Protein AF-A0AAV5D6Q9-F1 (afdb_monomer)

Sequence (81 aa):
MEGRRNGSFETKHFDCRICSKPLRPPIFECNAGHFFCLTCRNKIPYTRKLPVCCKGASARSHGMESVVVSIRIDCANAEHG

Radius of gyration: 14.89 Å; Cα contacts (8 Å, |Δi|>4): 85; chains: 1; bounding box: 48×23×36 Å

InterPro domains:
  IPR049548 E3 ubiquitin-protein ligase Sina-like, RING finger [PF21362] (16-53)
  IPR052088 E3 ubiquitin-protein ligase SINA [PTHR10315] (10-81)

Organism: NCBI:txid191504

Nearest PDB structures (foldseek):
  7l3l-assembly1_A  TM=6.866E-01  e=2.666E-03  Homo sapiens
  7l3l-assembly2_C  TM=6.637E-01  e=3.052E-03  Homo sapiens
  8grm-assembly1_N  TM=7.278E-01  e=1.658E-02  Homo sapiens
  2ckl-assembly1_B  TM=6.682E-01  e=1.658E-02  Mus musculus
  7gat-assembly1_A  TM=4.624E-01  e=2.848E-01  Aspergillus nidulans

Mean predicted aligned error: 7.05 Å

Solvent-accessible surface area (backbone atoms only — not comparable to full-atom values): 5277 Å² total; per-residue (Å²): 135,83,83,82,78,92,73,93,70,73,68,73,78,50,28,12,78,81,77,71,42,74,54,51,77,64,30,31,32,23,91,81,73,51,46,34,28,54,73,56,60,75,42,40,92,78,45,84,91,58,61,70,60,70,71,50,70,66,46,77,35,64,70,59,36,54,49,61,73,69,60,84,74,81,63,93,59,64,89,81,111

Secondary structure (DSSP, 8-state):
----------GGGGB-TTT-SBP-SSEEEETTS-EEEHHHHHHGGG-TTS-HHHHS-EEE-HHHHHHHHH-----TTGGG-

Structure (mmCIF, N/CA/C/O backbone):
data_AF-A0AAV5D6Q9-F1
#
_entry.id   AF-A0AAV5D6Q9-F1
#
loop_
_atom_site.group_PDB
_atom_site.id
_atom_site.type_symbol
_atom_site.label_atom_id
_atom_site.label_alt_id
_atom_site.label_comp_id
_atom_site.label_asym_id
_atom_site.label_entity_id
_atom_site.label_seq_id
_atom_site.pdbx_PDB_ins_code
_atom_site.Cartn_x
_atom_site.Cartn_y
_atom_site.Cartn_z
_atom_site.occupancy
_atom_site.B_iso_or_equiv
_atom_site.auth_seq_id
_atom_site.auth_comp_id
_atom_site.auth_asym_id
_atom_site.auth_atom_id
_atom_site.pdbx_PDB_model_num
ATOM 1 N N . MET A 1 1 ? -29.429 -7.906 0.121 1.00 39.19 1 MET A N 1
ATOM 2 C CA . MET A 1 1 ? -28.950 -8.518 1.379 1.00 39.19 1 MET A CA 1
ATOM 3 C C . MET A 1 1 ? -27.435 -8.632 1.292 1.00 39.19 1 MET A C 1
ATOM 5 O O . MET A 1 1 ? -26.938 -9.609 0.750 1.00 39.19 1 MET A O 1
ATOM 9 N N . GLU A 1 2 ? -26.687 -7.625 1.741 1.00 49.78 2 GLU A N 1
ATOM 10 C CA . GLU A 1 2 ? -25.228 -7.746 1.856 1.00 49.78 2 GLU A CA 1
ATOM 11 C C . GLU A 1 2 ? -24.893 -8.487 3.151 1.00 49.78 2 GLU A C 1
ATOM 13 O O . GLU A 1 2 ? -25.055 -7.968 4.255 1.00 49.78 2 GLU A O 1
ATOM 18 N N . GLY A 1 3 ? -24.465 -9.742 3.011 1.00 52.94 3 GLY A N 1
ATOM 19 C CA . GLY A 1 3 ? -23.952 -10.539 4.118 1.00 52.94 3 GLY A CA 1
ATOM 20 C C . GLY A 1 3 ? -22.664 -9.916 4.649 1.00 52.94 3 GLY A C 1
ATOM 21 O O . GLY A 1 3 ? -21.605 -10.023 4.031 1.00 52.94 3 GLY A O 1
ATOM 22 N N . ARG A 1 4 ? -22.751 -9.248 5.799 1.00 61.47 4 ARG A N 1
ATOM 23 C CA . ARG A 1 4 ? -21.599 -8.635 6.458 1.00 61.47 4 ARG A CA 1
ATOM 24 C C . ARG A 1 4 ? -20.817 -9.714 7.200 1.00 61.47 4 ARG A C 1
ATOM 26 O O . ARG A 1 4 ? -21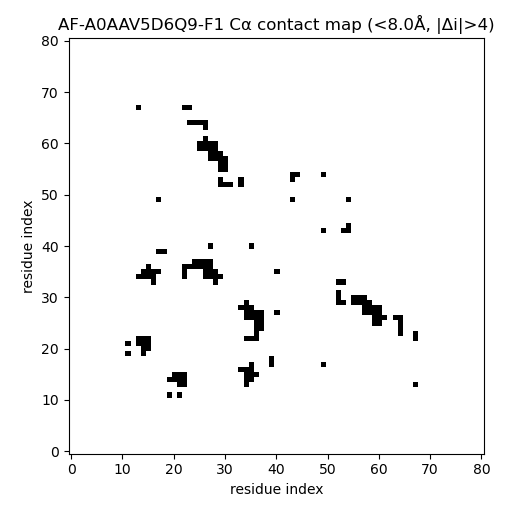.237 -10.191 8.248 1.00 61.47 4 ARG A O 1
ATOM 33 N N . ARG A 1 5 ? -19.674 -10.113 6.644 1.00 62.28 5 ARG A N 1
ATOM 34 C CA . ARG A 1 5 ? -18.717 -10.980 7.339 1.00 62.28 5 ARG A CA 1
ATOM 35 C C . ARG A 1 5 ? -17.871 -10.110 8.266 1.00 62.28 5 ARG A C 1
ATOM 37 O O . ARG A 1 5 ? -17.082 -9.302 7.786 1.00 62.28 5 ARG A O 1
ATOM 44 N N . ASN A 1 6 ? -18.058 -10.249 9.578 1.00 56.22 6 ASN A N 1
ATOM 45 C CA . ASN A 1 6 ? -17.159 -9.650 10.563 1.00 56.22 6 ASN A CA 1
ATOM 46 C C . ASN A 1 6 ? -15.851 -10.450 10.569 1.00 56.22 6 ASN A C 1
ATOM 48 O O . ASN A 1 6 ? -15.821 -11.588 11.028 1.00 56.22 6 ASN A O 1
ATOM 52 N N . GLY A 1 7 ? -14.790 -9.856 10.030 1.00 62.12 7 GLY A N 1
ATOM 53 C CA . GLY A 1 7 ? -13.420 -10.331 10.180 1.00 62.12 7 GLY A CA 1
ATOM 54 C C . GLY A 1 7 ? -12.602 -9.262 10.890 1.00 62.12 7 GLY A C 1
ATOM 55 O O . GLY A 1 7 ? -12.678 -8.090 10.522 1.00 62.12 7 GLY A O 1
ATOM 56 N N . SER A 1 8 ? -11.847 -9.646 11.914 1.00 64.75 8 SER A N 1
ATOM 57 C CA . SER A 1 8 ? -10.826 -8.789 12.507 1.00 64.75 8 SER A CA 1
ATOM 58 C C . SER A 1 8 ? -9.559 -8.888 11.658 1.00 64.75 8 SER A C 1
ATOM 60 O O . SER A 1 8 ? -9.015 -9.970 11.449 1.00 64.75 8 SER A O 1
ATOM 62 N N . PHE A 1 9 ? -9.095 -7.754 11.141 1.00 65.88 9 PHE A N 1
ATOM 63 C CA . PHE A 1 9 ? -7.805 -7.654 10.467 1.00 65.88 9 PHE A CA 1
ATOM 64 C C . PHE A 1 9 ? -6.885 -6.789 11.313 1.00 65.88 9 PHE A C 1
ATOM 66 O O . PHE A 1 9 ? -7.292 -5.741 11.814 1.00 65.88 9 PHE A O 1
ATOM 73 N N . GLU A 1 10 ? -5.636 -7.217 11.466 1.00 69.88 10 GLU A N 1
ATOM 74 C CA . GLU A 1 10 ? -4.638 -6.401 12.143 1.00 69.88 10 GLU A CA 1
ATOM 75 C C . GLU A 1 10 ? -4.350 -5.162 11.287 1.00 69.88 10 GLU A C 1
ATOM 77 O O . GLU A 1 10 ? -3.944 -5.279 10.127 1.00 69.88 10 GLU A O 1
ATOM 82 N N . THR A 1 11 ? -4.568 -3.976 11.855 1.00 72.94 11 THR A N 1
ATOM 83 C CA . THR A 1 11 ? -4.538 -2.686 11.141 1.00 72.94 11 THR A CA 1
ATOM 84 C C . THR A 1 11 ? -3.204 -2.405 10.451 1.00 72.94 11 THR A C 1
ATOM 86 O O . THR A 1 11 ? -3.186 -1.737 9.419 1.00 72.94 11 THR A O 1
ATOM 89 N N . LYS A 1 12 ? -2.111 -3.012 10.937 1.00 76.31 12 LYS A N 1
ATOM 90 C CA . LYS A 1 12 ? -0.761 -2.902 10.363 1.00 76.31 12 LYS A CA 1
ATOM 91 C C . LYS A 1 12 ? -0.659 -3.319 8.893 1.00 76.31 12 LYS A C 1
ATOM 93 O O . LYS A 1 12 ? 0.262 -2.896 8.199 1.00 76.31 12 LYS A O 1
ATOM 98 N N . HIS A 1 13 ? -1.581 -4.153 8.402 1.00 82.00 13 HIS A N 1
ATOM 99 C CA . HIS A 1 13 ? -1.608 -4.565 6.992 1.00 82.00 13 HIS A CA 1
ATOM 100 C C . HIS A 1 13 ? -1.998 -3.414 6.057 1.00 82.00 13 HIS A C 1
ATOM 102 O O . HIS A 1 13 ? -1.700 -3.458 4.865 1.00 82.00 13 HIS A O 1
ATOM 108 N N . PHE A 1 14 ? -2.630 -2.375 6.602 1.00 89.00 14 PHE A N 1
ATOM 109 C CA . PHE A 1 14 ? -3.047 -1.185 5.875 1.00 89.00 14 PHE A CA 1
ATOM 110 C C . PHE A 1 14 ? -2.117 -0.001 6.123 1.00 89.00 14 PHE A C 1
ATOM 112 O O . PHE A 1 14 ? -2.477 1.123 5.786 1.00 89.00 14 PHE A O 1
ATOM 119 N N . ASP A 1 15 ? -0.923 -0.236 6.668 1.00 91.94 15 ASP A N 1
ATOM 120 C CA . ASP A 1 15 ? 0.081 0.799 6.869 1.00 91.94 15 ASP A CA 1
ATOM 121 C C . ASP A 1 15 ? 1.099 0.830 5.729 1.00 91.94 15 ASP A C 1
ATOM 123 O O . ASP A 1 15 ? 1.511 -0.180 5.156 1.00 91.94 15 ASP A O 1
ATOM 127 N N . CYS A 1 16 ? 1.549 2.037 5.401 1.00 92.69 16 CYS A N 1
ATOM 128 C CA . CYS A 1 16 ? 2.617 2.247 4.440 1.00 92.69 16 CYS A CA 1
ATOM 129 C C . CYS A 1 16 ? 3.904 1.582 4.935 1.00 92.69 16 CYS A C 1
ATOM 131 O O . CYS A 1 16 ? 4.428 1.953 5.988 1.00 92.69 16 CYS A O 1
ATOM 133 N N . ARG A 1 17 ? 4.498 0.702 4.118 1.00 89.69 17 ARG A N 1
ATOM 134 C CA . ARG A 1 17 ? 5.723 -0.036 4.480 1.00 89.69 17 ARG A CA 1
ATOM 135 C C . ARG A 1 17 ? 6.922 0.856 4.839 1.00 89.69 17 ARG A C 1
ATOM 137 O O . ARG A 1 17 ? 7.866 0.380 5.469 1.00 89.69 17 ARG A O 1
ATOM 144 N N . ILE A 1 18 ? 6.893 2.122 4.411 1.00 90.00 18 ILE A N 1
ATOM 145 C CA . ILE A 1 18 ? 7.981 3.096 4.559 1.00 90.00 18 ILE A CA 1
ATOM 146 C C . ILE A 1 18 ? 7.801 3.992 5.789 1.00 90.00 18 ILE A C 1
ATOM 148 O O . ILE A 1 18 ? 8.767 4.214 6.511 1.00 90.00 18 ILE A O 1
ATOM 152 N N . CYS A 1 19 ? 6.608 4.553 6.010 1.00 92.38 19 CYS A N 1
ATOM 153 C CA . CYS A 1 19 ? 6.379 5.515 7.096 1.00 92.38 19 CYS A CA 1
ATOM 154 C C . CYS A 1 19 ? 5.530 4.977 8.249 1.00 92.38 19 CYS A C 1
ATOM 156 O O . CYS A 1 19 ? 5.311 5.721 9.203 1.00 92.38 19 CYS A O 1
ATOM 158 N N . SER A 1 20 ? 5.042 3.737 8.147 1.00 91.75 20 SER A N 1
ATOM 159 C CA . SER A 1 20 ? 4.186 3.081 9.145 1.00 91.75 20 SER A CA 1
ATOM 160 C C . SER A 1 20 ? 2.938 3.891 9.513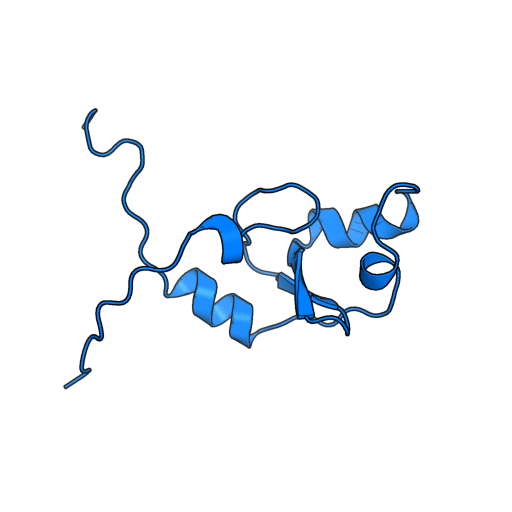 1.00 91.75 20 SER A C 1
ATOM 162 O O . SER A 1 20 ? 2.442 3.808 10.629 1.00 91.75 20 SER A O 1
ATOM 164 N N . LYS A 1 21 ? 2.461 4.730 8.586 1.00 92.00 21 LYS A N 1
ATOM 165 C CA . LYS A 1 21 ? 1.193 5.454 8.713 1.00 92.00 21 LYS A CA 1
ATOM 166 C C . LYS A 1 21 ? 0.119 4.740 7.896 1.00 92.00 21 LYS A C 1
ATOM 168 O O . LYS A 1 21 ? 0.475 4.222 6.829 1.00 92.00 21 LYS A O 1
ATOM 173 N N . PRO A 1 22 ? -1.161 4.840 8.292 1.00 91.81 22 PRO A N 1
ATOM 174 C CA . PRO A 1 22 ? -2.265 4.294 7.519 1.00 91.81 22 PRO A CA 1
ATOM 175 C C . PRO A 1 22 ? -2.217 4.755 6.066 1.00 91.81 22 PRO A C 1
ATOM 177 O O . PRO A 1 22 ? -2.003 5.939 5.767 1.00 91.81 22 PRO A O 1
ATOM 180 N N . LEU A 1 23 ? -2.393 3.805 5.157 1.00 93.88 23 LEU A N 1
ATOM 181 C CA . LEU A 1 23 ? -2.489 4.053 3.732 1.00 93.88 23 LEU A CA 1
ATOM 182 C C . LEU A 1 23 ? -3.696 4.944 3.450 1.00 93.88 23 LEU A C 1
ATOM 184 O O . LEU A 1 23 ? -4.733 4.872 4.102 1.00 93.88 23 LEU A O 1
ATOM 188 N N . ARG A 1 24 ? -3.542 5.802 2.448 1.00 93.12 24 ARG A N 1
ATOM 189 C CA . ARG A 1 24 ? -4.614 6.619 1.885 1.00 93.12 24 ARG A CA 1
ATOM 190 C C . ARG A 1 24 ? -4.403 6.682 0.378 1.00 93.12 24 ARG A C 1
ATOM 192 O O . ARG A 1 24 ? -3.240 6.733 -0.040 1.00 93.12 24 ARG A O 1
ATOM 199 N N . PRO A 1 25 ? -5.475 6.683 -0.430 1.00 95.62 25 PRO A N 1
ATOM 200 C CA . PRO A 1 25 ? -5.350 6.919 -1.858 1.00 95.62 25 PRO A CA 1
ATOM 201 C C . PRO A 1 25 ? -4.560 8.213 -2.151 1.00 95.62 25 PRO A C 1
ATOM 203 O O . PRO A 1 25 ? -4.779 9.219 -1.471 1.00 95.62 25 PRO A O 1
ATOM 206 N N . PRO A 1 26 ? -3.648 8.213 -3.142 1.00 96.69 26 PRO A N 1
ATOM 207 C CA . PRO A 1 26 ? -3.318 7.082 -4.003 1.00 96.69 26 PRO A CA 1
ATOM 208 C C . PRO A 1 26 ? -2.340 6.081 -3.358 1.00 96.69 26 PRO A C 1
ATOM 210 O O . PRO A 1 26 ? -1.339 6.478 -2.746 1.00 96.69 26 PRO A O 1
ATOM 213 N N . ILE A 1 27 ? -2.622 4.784 -3.537 1.00 96.44 27 ILE A N 1
ATOM 214 C CA . ILE A 1 27 ? -1.837 3.662 -2.990 1.00 96.44 27 ILE A CA 1
ATOM 215 C C . ILE A 1 27 ? -1.061 2.984 -4.115 1.00 96.44 27 ILE A C 1
ATOM 217 O O . ILE A 1 27 ? -1.598 2.747 -5.196 1.00 96.44 27 ILE A O 1
ATOM 221 N N . PHE A 1 28 ? 0.202 2.653 -3.857 1.00 95.38 28 PHE A N 1
ATOM 222 C CA . PHE A 1 28 ? 1.078 1.998 -4.820 1.00 95.38 28 PHE A CA 1
ATOM 223 C C . PHE A 1 28 ? 1.566 0.657 -4.308 1.00 95.38 28 PHE A C 1
ATOM 225 O O . PHE A 1 28 ? 1.816 0.509 -3.115 1.00 95.38 28 PHE A O 1
ATOM 2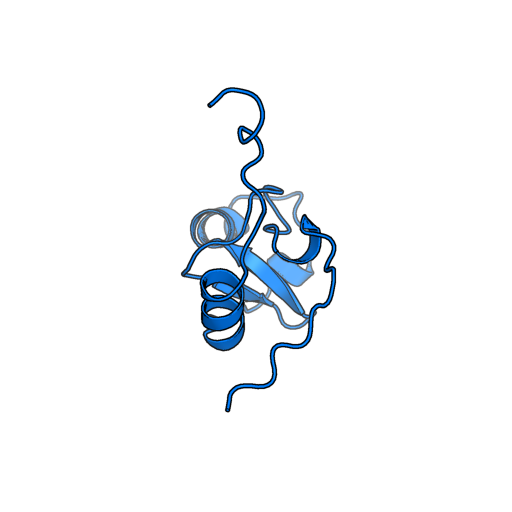32 N N . GLU A 1 29 ? 1.729 -0.277 -5.234 1.00 94.69 29 GLU A N 1
ATOM 233 C CA . GLU A 1 29 ? 2.165 -1.644 -4.996 1.00 94.69 29 GLU A CA 1
ATOM 234 C C . GLU A 1 29 ? 3.429 -1.929 -5.812 1.00 94.69 29 GLU A C 1
ATOM 236 O O . GLU A 1 29 ? 3.520 -1.545 -6.984 1.00 94.69 29 GLU A O 1
ATOM 241 N N . CYS A 1 30 ? 4.427 -2.560 -5.194 1.00 92.69 30 CYS A N 1
ATOM 242 C CA . CYS A 1 30 ? 5.583 -3.094 -5.918 1.00 92.69 30 CYS A CA 1
ATOM 243 C C . CYS A 1 30 ? 5.371 -4.564 -6.295 1.00 92.69 30 CYS A C 1
ATOM 245 O O . CYS A 1 30 ? 4.519 -5.239 -5.734 1.00 92.69 30 CYS A O 1
ATOM 247 N N . ASN A 1 31 ? 6.228 -5.106 -7.161 1.00 90.75 31 ASN A N 1
ATOM 248 C CA . ASN A 1 31 ? 6.135 -6.501 -7.619 1.00 90.75 31 ASN A CA 1
ATOM 249 C C . ASN A 1 31 ? 6.221 -7.562 -6.499 1.00 90.75 31 ASN A C 1
ATOM 251 O O . ASN A 1 31 ? 5.917 -8.723 -6.739 1.00 90.75 31 ASN A O 1
ATOM 255 N N . ALA A 1 32 ? 6.658 -7.184 -5.293 1.00 90.12 32 ALA A N 1
ATOM 256 C CA . ALA A 1 32 ? 6.679 -8.059 -4.120 1.00 90.12 32 ALA A CA 1
ATOM 257 C C . ALA A 1 32 ? 5.402 -7.960 -3.255 1.00 90.12 32 ALA A C 1
ATOM 259 O O . ALA A 1 32 ? 5.386 -8.505 -2.156 1.00 90.12 32 ALA A O 1
ATOM 260 N N . GLY A 1 33 ? 4.374 -7.223 -3.695 1.00 90.62 33 GLY A N 1
ATOM 261 C CA . GLY A 1 33 ? 3.101 -7.067 -2.980 1.00 90.62 33 GLY A CA 1
ATOM 262 C C . GLY A 1 33 ? 3.134 -6.095 -1.794 1.00 90.62 33 GLY A C 1
ATOM 263 O O . GLY A 1 33 ? 2.251 -6.126 -0.943 1.00 90.62 33 GLY A O 1
ATOM 264 N N . HIS A 1 34 ? 4.155 -5.235 -1.683 1.00 91.94 34 HIS A N 1
ATOM 265 C CA . HIS A 1 34 ? 4.195 -4.220 -0.624 1.00 91.94 34 HIS A CA 1
ATOM 266 C C . HIS A 1 34 ? 3.467 -2.948 -1.042 1.00 91.94 34 HIS A C 1
ATOM 268 O O . HIS A 1 34 ? 3.710 -2.437 -2.137 1.00 91.94 34 HIS A O 1
ATOM 274 N N . PHE A 1 35 ? 2.698 -2.375 -0.113 1.00 93.94 35 PHE A N 1
ATOM 275 C CA . PHE A 1 35 ? 1.976 -1.124 -0.317 1.00 93.94 35 PHE A CA 1
ATOM 276 C C . PHE A 1 35 ? 2.673 0.096 0.299 1.00 93.94 35 PHE A C 1
ATOM 278 O O . PHE A 1 35 ? 3.256 0.043 1.390 1.00 93.94 35 PHE A O 1
ATOM 285 N N . PHE A 1 36 ? 2.596 1.234 -0.390 1.00 93.31 36 PHE A N 1
ATOM 286 C CA . PHE A 1 36 ? 3.125 2.515 0.081 1.00 93.31 36 PHE A CA 1
ATOM 287 C C . PHE A 1 36 ? 2.304 3.699 -0.439 1.00 93.31 36 PHE A C 1
ATOM 289 O O . PHE A 1 3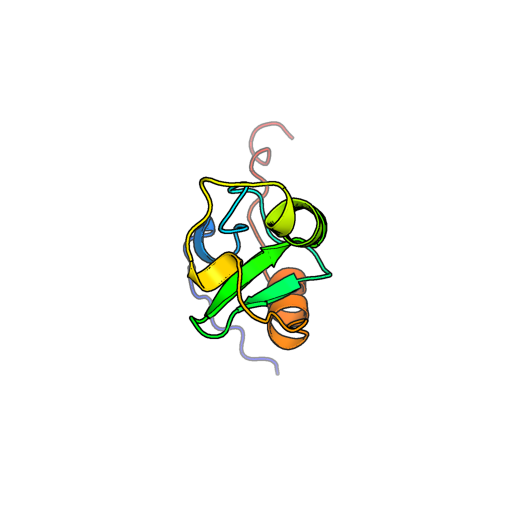6 ? 1.677 3.647 -1.496 1.00 93.31 36 PHE A O 1
ATOM 296 N N . CYS A 1 37 ? 2.310 4.792 0.326 1.00 95.31 37 CYS A N 1
ATOM 297 C CA . CYS A 1 37 ? 1.601 6.018 -0.032 1.00 95.31 37 CYS A CA 1
ATOM 298 C C . CYS A 1 37 ? 2.372 6.850 -1.070 1.00 95.31 37 CYS A C 1
ATOM 300 O O . CYS A 1 37 ? 3.596 6.737 -1.200 1.00 95.31 37 CYS A O 1
ATOM 302 N N . LEU A 1 38 ? 1.661 7.753 -1.753 1.00 93.75 38 LEU A N 1
ATOM 303 C CA . LEU A 1 38 ? 2.229 8.676 -2.745 1.00 93.75 38 LEU A CA 1
ATOM 304 C C . LEU A 1 38 ? 3.469 9.427 -2.247 1.00 93.75 38 LEU A C 1
ATOM 306 O O . LEU A 1 38 ? 4.496 9.468 -2.923 1.00 93.75 38 LEU A O 1
ATOM 310 N N . THR A 1 39 ? 3.394 10.003 -1.047 1.00 92.94 39 THR A N 1
ATOM 311 C CA . THR A 1 39 ? 4.495 10.793 -0.484 1.00 92.94 39 THR A CA 1
ATOM 312 C C . THR A 1 39 ? 5.750 9.950 -0.304 1.00 92.94 39 THR A C 1
ATOM 314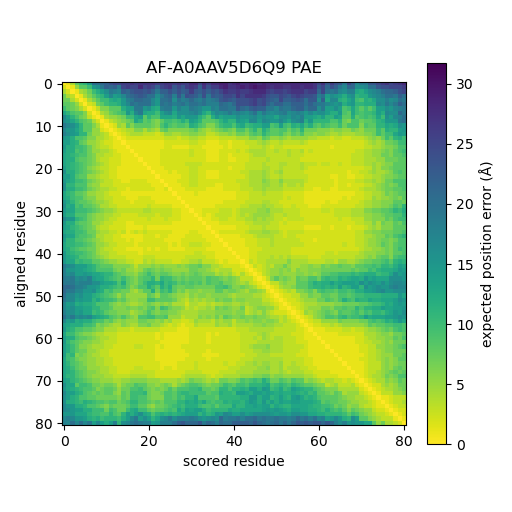 O O . THR A 1 39 ? 6.856 10.420 -0.563 1.00 92.94 39 THR A O 1
ATOM 317 N N . CYS A 1 40 ? 5.593 8.699 0.132 1.00 92.44 40 CYS A N 1
ATOM 318 C CA . CYS A 1 40 ? 6.714 7.783 0.274 1.00 92.44 40 CYS A CA 1
ATOM 319 C C . CYS A 1 40 ? 7.237 7.337 -1.089 1.00 92.44 40 CYS A C 1
ATOM 321 O O . CYS A 1 40 ? 8.451 7.362 -1.263 1.00 92.44 40 CYS A O 1
ATOM 323 N N . ARG A 1 41 ? 6.362 7.046 -2.064 1.00 90.81 41 ARG A N 1
ATOM 324 C CA . ARG A 1 41 ? 6.755 6.726 -3.448 1.00 90.81 41 ARG A CA 1
ATOM 325 C C . ARG A 1 41 ? 7.676 7.783 -4.048 1.00 90.81 41 ARG A C 1
ATOM 327 O O . ARG A 1 41 ? 8.743 7.449 -4.551 1.00 90.81 41 ARG A O 1
ATOM 334 N N . ASN A 1 42 ? 7.314 9.055 -3.917 1.00 89.88 42 ASN A N 1
ATOM 335 C CA . ASN A 1 42 ? 8.102 10.160 -4.470 1.00 89.88 42 ASN A CA 1
ATOM 336 C C . ASN A 1 42 ? 9.456 10.344 -3.759 1.00 89.88 42 ASN A C 1
ATOM 338 O O . ASN A 1 42 ? 10.374 10.931 -4.322 1.00 89.88 42 ASN A O 1
ATOM 342 N N . LYS A 1 43 ? 9.603 9.827 -2.532 1.00 88.31 43 LYS A N 1
ATOM 343 C CA . LYS A 1 43 ? 10.850 9.876 -1.751 1.00 88.31 43 LYS A CA 1
ATOM 344 C C . LYS A 1 43 ? 11.783 8.690 -2.007 1.00 88.31 43 LYS A C 1
ATOM 346 O O . LYS A 1 43 ? 12.945 8.747 -1.599 1.00 88.31 43 LYS A O 1
ATOM 351 N N . ILE A 1 44 ? 11.312 7.632 -2.674 1.00 84.06 44 ILE A N 1
ATOM 352 C CA . ILE A 1 44 ? 12.092 6.411 -2.932 1.00 84.06 44 ILE A CA 1
ATOM 353 C C . ILE A 1 44 ? 13.432 6.705 -3.628 1.00 84.06 44 ILE A C 1
ATOM 355 O O . ILE A 1 44 ? 14.447 6.225 -3.115 1.00 84.06 44 ILE A O 1
ATOM 359 N N . PRO A 1 45 ? 13.499 7.529 -4.698 1.00 80.50 45 PRO A N 1
ATOM 360 C CA . PRO A 1 45 ? 14.762 7.811 -5.390 1.00 80.50 45 PRO A CA 1
ATOM 361 C C . PRO A 1 45 ? 15.825 8.460 -4.493 1.00 80.50 45 PRO A C 1
ATOM 363 O O . PRO A 1 45 ? 17.021 8.290 -4.710 1.00 80.50 45 PRO A O 1
ATOM 366 N N . TYR A 1 46 ? 15.391 9.172 -3.453 1.00 82.06 46 TYR A N 1
ATOM 367 C CA . TYR A 1 46 ? 16.258 9.933 -2.553 1.00 82.06 46 TYR A CA 1
ATOM 368 C C . TYR A 1 46 ? 16.644 9.149 -1.289 1.00 82.06 46 TYR A C 1
ATOM 370 O O . TYR A 1 46 ? 17.460 9.615 -0.494 1.00 82.06 46 TYR A O 1
ATOM 378 N N . THR A 1 47 ? 16.080 7.953 -1.078 1.00 80.00 47 THR A N 1
ATOM 379 C CA . THR A 1 47 ? 16.232 7.216 0.185 1.00 80.00 47 THR A CA 1
ATOM 380 C C . THR A 1 47 ? 17.109 5.974 0.018 1.00 80.00 47 THR A C 1
ATOM 382 O O . THR A 1 47 ? 16.694 4.947 -0.522 1.00 80.00 47 THR A O 1
ATOM 385 N N . ARG A 1 48 ? 18.335 6.015 0.560 1.00 73.19 48 ARG A N 1
ATOM 386 C CA . ARG A 1 48 ? 19.295 4.898 0.441 1.00 73.19 48 ARG A CA 1
ATOM 387 C C . ARG A 1 48 ? 18.897 3.651 1.239 1.00 73.19 48 ARG A C 1
ATOM 389 O O . ARG A 1 48 ? 19.123 2.542 0.757 1.00 73.19 48 ARG A O 1
ATOM 396 N N . LYS A 1 49 ? 18.266 3.828 2.407 1.00 79.25 49 LYS A N 1
ATOM 397 C CA . LYS A 1 49 ? 17.953 2.762 3.383 1.00 79.25 49 LYS A CA 1
ATOM 398 C C . LYS A 1 49 ? 16.659 1.973 3.103 1.00 79.25 49 LYS A C 1
ATOM 400 O O . LYS A 1 49 ? 16.221 1.219 3.963 1.00 79.25 49 LYS A O 1
ATOM 405 N N . LEU A 1 50 ? 16.026 2.143 1.939 1.00 78.94 50 LEU A N 1
ATOM 406 C CA . LEU A 1 50 ? 14.799 1.406 1.617 1.00 78.94 50 LEU A CA 1
ATOM 407 C C . LEU A 1 50 ? 15.072 -0.022 1.130 1.00 78.94 50 LEU A C 1
ATOM 409 O O . LEU A 1 50 ? 16.071 -0.231 0.430 1.00 78.94 50 LEU A O 1
ATOM 413 N N . PRO A 1 51 ? 14.154 -0.970 1.415 1.00 77.88 51 PRO A N 1
ATOM 414 C CA . PRO A 1 51 ? 14.170 -2.293 0.804 1.00 77.88 51 PRO A CA 1
ATOM 415 C C . PRO A 1 51 ? 14.266 -2.216 -0.724 1.00 77.88 51 PRO A C 1
ATOM 417 O O . PRO A 1 51 ? 13.690 -1.324 -1.350 1.00 77.88 51 PRO A O 1
ATOM 420 N N . VAL A 1 52 ? 14.967 -3.178 -1.331 1.00 80.25 52 VAL A N 1
ATOM 421 C CA . VAL A 1 52 ? 15.189 -3.233 -2.790 1.00 80.25 52 VAL A CA 1
ATOM 422 C C . VAL A 1 52 ? 13.868 -3.248 -3.559 1.00 80.25 52 VAL A C 1
ATOM 424 O O . VAL A 1 52 ? 13.731 -2.544 -4.555 1.00 80.25 52 VAL A O 1
ATOM 427 N N . CYS A 1 53 ? 12.864 -3.969 -3.056 1.00 81.69 53 CYS A N 1
ATOM 428 C CA . CYS A 1 53 ? 11.547 -4.063 -3.682 1.00 81.69 53 CYS A CA 1
ATOM 429 C C . CYS A 1 53 ? 10.824 -2.710 -3.794 1.00 81.69 53 CYS A C 1
ATOM 431 O O . CYS A 1 53 ? 10.038 -2.527 -4.716 1.00 81.69 53 CYS A O 1
ATOM 433 N N . CYS A 1 54 ? 11.106 -1.743 -2.913 1.00 78.25 54 CYS A N 1
ATOM 434 C CA . CYS A 1 54 ? 10.550 -0.393 -3.013 1.00 78.25 54 CYS A CA 1
ATOM 435 C C . CYS A 1 54 ? 11.210 0.413 -4.138 1.00 78.25 54 CYS A C 1
ATOM 437 O O . CYS A 1 54 ? 10.575 1.285 -4.710 1.00 78.25 54 CYS A O 1
ATOM 439 N N . LYS A 1 55 ? 12.474 0.132 -4.472 1.00 80.06 55 LYS A N 1
ATOM 440 C CA . LYS A 1 55 ? 13.233 0.870 -5.497 1.00 80.06 55 LYS A C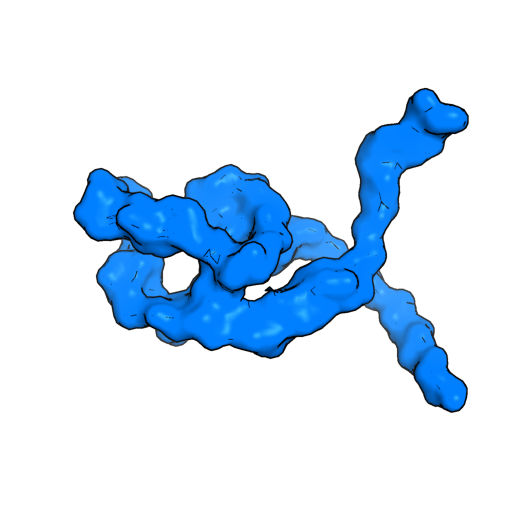A 1
ATOM 441 C C . LYS A 1 55 ? 12.898 0.442 -6.932 1.00 80.06 55 LYS A C 1
ATOM 443 O O . LYS A 1 55 ? 13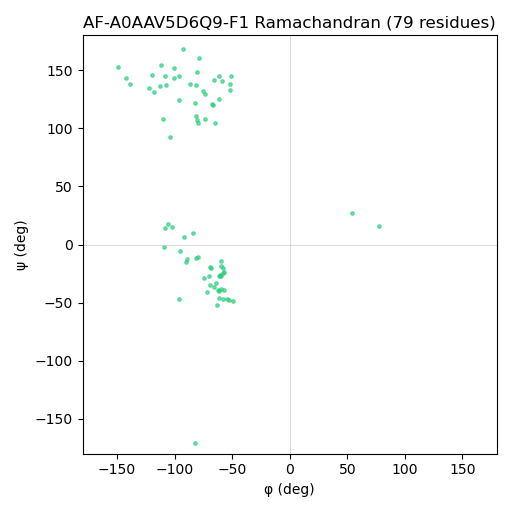.339 1.099 -7.868 1.00 80.06 55 LYS A O 1
ATOM 448 N N . GLY A 1 56 ? 12.161 -0.657 -7.100 1.00 79.81 56 GLY A N 1
ATOM 449 C CA . GLY A 1 56 ? 11.732 -1.170 -8.399 1.00 79.81 56 GLY A CA 1
ATOM 450 C C . GLY A 1 56 ? 10.478 -0.485 -8.951 1.00 79.81 56 GLY A C 1
ATOM 451 O O . GLY A 1 56 ? 9.982 0.505 -8.410 1.00 79.81 56 GLY A O 1
ATOM 452 N N . ALA A 1 57 ? 9.946 -1.047 -10.038 1.00 83.88 57 ALA A N 1
ATOM 453 C CA . ALA A 1 57 ? 8.682 -0.604 -10.612 1.00 83.88 57 ALA A CA 1
ATOM 454 C C . ALA A 1 57 ? 7.541 -0.715 -9.585 1.00 83.88 57 ALA A C 1
ATOM 456 O O . ALA A 1 57 ? 7.464 -1.667 -8.805 1.00 83.88 57 ALA A O 1
ATOM 457 N N . SER A 1 58 ? 6.658 0.282 -9.596 1.00 91.00 58 SER A N 1
ATOM 458 C CA . SER A 1 58 ? 5.452 0.305 -8.773 1.00 91.00 58 SER A CA 1
ATOM 459 C C . SER A 1 58 ? 4.272 0.845 -9.565 1.00 91.00 58 SER A C 1
ATOM 461 O O . SER A 1 58 ? 4.403 1.842 -10.287 1.00 91.00 58 SER A O 1
ATOM 463 N N . ALA A 1 59 ? 3.122 0.200 -9.401 1.00 94.62 59 ALA A N 1
ATOM 464 C CA . ALA A 1 59 ? 1.865 0.578 -10.033 1.00 94.62 59 ALA A CA 1
ATOM 465 C C . ALA A 1 59 ? 0.873 1.076 -8.981 1.00 94.62 59 ALA A C 1
ATOM 467 O O . ALA A 1 59 ? 0.972 0.739 -7.802 1.00 94.62 59 ALA A O 1
ATOM 468 N N . ARG A 1 60 ? -0.075 1.916 -9.400 1.00 96.62 60 ARG A N 1
ATOM 469 C CA . ARG A 1 60 ? -1.165 2.361 -8.529 1.00 96.62 60 ARG A CA 1
ATOM 470 C C . ARG A 1 60 ? -2.158 1.209 -8.350 1.00 96.62 60 ARG A C 1
ATOM 472 O O . ARG A 1 60 ? -2.602 0.639 -9.342 1.00 96.62 60 ARG A O 1
ATOM 479 N N . SER A 1 61 ? -2.513 0.886 -7.109 1.00 96.75 61 SER A N 1
ATOM 480 C CA . SER A 1 61 ? -3.409 -0.225 -6.777 1.00 96.75 61 SER A CA 1
ATOM 481 C C . SER A 1 61 ? -4.801 0.291 -6.412 1.00 96.75 61 SER A C 1
ATOM 483 O O . SER A 1 61 ? -5.085 0.614 -5.260 1.00 96.75 61 SER A O 1
ATOM 485 N N . HIS A 1 62 ? -5.693 0.362 -7.403 1.00 96.56 62 HIS A N 1
ATOM 486 C CA . HIS A 1 62 ? -7.087 0.774 -7.193 1.00 96.56 62 HIS A CA 1
ATOM 487 C C . HIS A 1 62 ? -7.866 -0.198 -6.298 1.00 96.56 62 HIS A C 1
ATOM 489 O O . HIS A 1 62 ? -8.700 0.236 -5.511 1.00 96.56 62 HIS A O 1
ATOM 495 N N . GLY A 1 63 ? -7.557 -1.498 -6.365 1.00 95.31 63 GLY A N 1
ATOM 496 C CA . GLY A 1 63 ? -8.167 -2.493 -5.482 1.00 95.31 63 GLY A CA 1
ATOM 497 C C . GLY A 1 63 ? -7.858 -2.210 -4.012 1.00 95.31 63 GLY A C 1
ATOM 498 O O . GLY A 1 63 ? -8.767 -2.176 -3.183 1.00 95.31 63 GLY A O 1
ATOM 499 N N . MET A 1 64 ? -6.594 -1.911 -3.696 1.00 94.50 64 MET A N 1
ATOM 500 C CA . MET A 1 64 ? -6.200 -1.545 -2.336 1.00 94.50 64 MET A CA 1
ATOM 501 C C . MET A 1 64 ? -6.830 -0.214 -1.900 1.00 94.50 64 MET A C 1
ATOM 503 O O . MET A 1 64 ? -7.250 -0.080 -0.754 1.00 94.50 64 MET A O 1
ATOM 507 N N . GLU A 1 65 ? -6.965 0.758 -2.809 1.00 96.06 65 GLU A N 1
ATOM 508 C CA . GLU A 1 65 ? -7.688 2.009 -2.532 1.0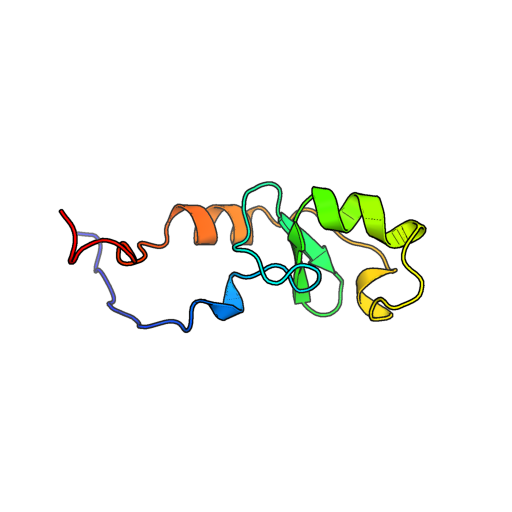0 96.06 65 GLU A CA 1
ATOM 509 C C . GLU A 1 65 ? -9.145 1.746 -2.123 1.00 96.06 65 GLU A C 1
ATOM 511 O O . GLU A 1 65 ? -9.591 2.273 -1.102 1.00 96.06 65 GLU A O 1
ATOM 516 N N . SER A 1 66 ? -9.865 0.888 -2.854 1.00 94.81 66 SER A N 1
ATOM 517 C CA . SER A 1 66 ? -11.242 0.503 -2.515 1.00 94.81 66 SER A CA 1
ATOM 518 C C . SER A 1 66 ? -11.337 -0.207 -1.163 1.00 94.81 66 SER A C 1
ATOM 520 O O . SER A 1 66 ? -12.263 0.060 -0.395 1.00 94.81 66 SER A O 1
ATOM 522 N N . VAL A 1 67 ? -10.372 -1.077 -0.846 1.00 91.88 67 VAL A N 1
ATOM 523 C CA . VAL A 1 67 ? -10.316 -1.782 0.443 1.00 91.88 67 VAL A CA 1
ATOM 524 C C . VAL A 1 67 ? -10.136 -0.794 1.593 1.00 91.88 67 VAL A C 1
ATOM 526 O O . VAL A 1 67 ? -10.948 -0.802 2.515 1.00 91.88 67 VAL A O 1
ATOM 529 N N . VAL A 1 68 ? -9.141 0.100 1.528 1.00 91.12 68 VAL A N 1
ATOM 530 C CA . VAL A 1 68 ? -8.880 1.073 2.607 1.00 91.12 68 VAL A CA 1
ATOM 531 C C . VAL A 1 68 ? -10.080 1.988 2.860 1.00 91.12 68 VAL A C 1
ATOM 533 O O . VAL A 1 68 ? -10.382 2.282 4.012 1.00 91.12 68 VAL A O 1
ATOM 536 N N . VAL A 1 69 ? -10.792 2.410 1.811 1.00 90.19 69 VAL A N 1
ATOM 537 C CA . VAL A 1 69 ? -11.994 3.255 1.951 1.00 90.19 69 VAL A CA 1
ATOM 538 C C . VAL A 1 69 ? -13.176 2.491 2.565 1.00 90.19 69 VAL A C 1
ATOM 540 O O . VAL A 1 69 ? -14.032 3.095 3.207 1.00 90.19 69 VAL A O 1
ATOM 543 N N . SER A 1 70 ? -13.229 1.169 2.395 1.00 88.69 70 SER A N 1
ATOM 544 C CA . SER A 1 70 ? -14.344 0.333 2.868 1.00 88.69 70 SER A CA 1
ATOM 545 C C . SER A 1 70 ? -14.158 -0.196 4.294 1.00 88.69 70 SER A C 1
ATOM 547 O O . SER A 1 70 ? -15.115 -0.682 4.903 1.00 88.69 70 SER A O 1
ATOM 549 N N . ILE A 1 71 ? -12.941 -0.129 4.838 1.00 84.00 71 ILE A N 1
ATOM 550 C CA . ILE A 1 71 ? -12.643 -0.604 6.190 1.00 84.00 71 ILE A CA 1
ATOM 551 C C . ILE A 1 71 ? -13.182 0.388 7.221 1.00 84.00 71 ILE A C 1
ATOM 553 O O . ILE A 1 71 ? -12.936 1.590 7.156 1.00 84.00 71 ILE A O 1
ATOM 557 N N . ARG A 1 72 ? -13.886 -0.143 8.223 1.00 78.38 72 ARG A N 1
ATOM 558 C CA . ARG A 1 72 ? -14.235 0.598 9.435 1.00 78.38 72 ARG A CA 1
ATOM 559 C C . ARG A 1 72 ? -13.203 0.270 10.502 1.00 78.38 72 ARG A C 1
ATOM 561 O O . ARG A 1 72 ? -12.996 -0.902 10.798 1.00 78.38 72 ARG A O 1
ATOM 568 N N . ILE A 1 73 ? -12.573 1.301 11.045 1.00 74.56 73 ILE A N 1
ATOM 569 C CA . ILE A 1 73 ? -11.706 1.195 12.216 1.00 74.56 73 ILE A CA 1
ATOM 570 C C . ILE A 1 73 ? -12.415 1.834 13.400 1.00 74.56 73 ILE A C 1
ATOM 572 O O . ILE A 1 73 ? -13.126 2.829 13.229 1.00 74.56 73 ILE A O 1
ATOM 576 N N . ASP A 1 74 ? -12.217 1.270 14.585 1.00 76.56 74 ASP A N 1
ATOM 577 C CA . ASP A 1 74 ? -12.702 1.897 15.805 1.00 76.56 74 ASP A CA 1
ATOM 578 C C . ASP A 1 74 ? -11.958 3.213 16.030 1.00 76.56 74 ASP A C 1
ATOM 580 O O . ASP A 1 74 ? -10.762 3.348 15.742 1.00 76.56 74 ASP A O 1
ATOM 584 N N . CYS A 1 75 ? -12.685 4.220 16.510 1.00 77.69 75 CYS A N 1
ATOM 585 C CA . CYS A 1 75 ? -12.071 5.490 16.851 1.00 77.69 75 CYS A CA 1
ATOM 586 C C . CYS A 1 75 ? -11.146 5.268 18.048 1.00 77.69 75 CYS A C 1
ATOM 588 O O . CYS A 1 75 ? -11.608 4.914 19.129 1.00 77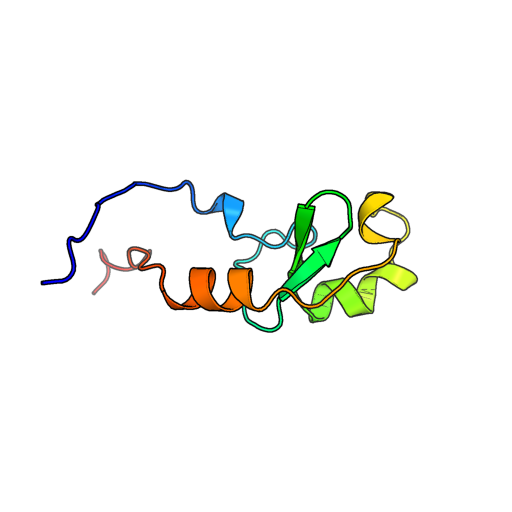.69 75 CYS A O 1
ATOM 590 N N . ALA A 1 76 ? -9.852 5.543 17.877 1.00 77.94 76 ALA A N 1
ATOM 591 C CA . ALA A 1 76 ? -8.884 5.461 18.971 1.00 77.94 76 ALA A CA 1
ATOM 592 C C . ALA A 1 76 ? -9.228 6.399 20.144 1.00 77.94 76 ALA A C 1
ATOM 594 O O . ALA A 1 76 ? -8.734 6.206 21.242 1.00 77.94 76 ALA A O 1
ATOM 595 N N . ASN A 1 77 ? -10.070 7.411 19.910 1.00 80.50 77 ASN A N 1
ATOM 596 C CA . ASN A 1 77 ? -10.507 8.372 20.916 1.00 80.50 77 ASN A CA 1
ATOM 597 C C . ASN A 1 77 ? -11.955 8.142 21.384 1.00 80.50 77 ASN A C 1
ATOM 599 O O . ASN A 1 77 ? -12.568 9.062 21.918 1.00 80.50 77 ASN A O 1
ATOM 603 N N . ALA A 1 78 ? -12.530 6.959 21.142 1.00 83.19 78 ALA A N 1
ATOM 604 C CA . ALA A 1 78 ? -13.925 6.668 21.484 1.00 83.19 78 ALA A CA 1
ATOM 605 C C . ALA A 1 78 ? -14.233 6.819 22.985 1.00 83.19 78 ALA A C 1
ATOM 607 O O . ALA A 1 78 ? -15.366 7.107 23.341 1.00 83.19 78 ALA A O 1
ATOM 608 N N . GLU A 1 79 ? -13.233 6.645 23.851 1.00 86.69 79 GLU A N 1
ATOM 609 C CA . GLU A 1 79 ? -13.373 6.738 25.310 1.00 86.69 79 GLU A CA 1
ATOM 610 C C . GLU A 1 79 ? -13.356 8.176 25.864 1.00 86.69 79 GLU A C 1
ATOM 612 O O . GLU A 1 79 ? -13.694 8.383 27.025 1.00 86.69 79 GLU A O 1
ATOM 617 N N . HIS A 1 80 ? -12.985 9.173 25.052 1.00 80.94 80 HIS A N 1
ATOM 618 C CA . HIS A 1 80 ? -12.842 10.574 25.478 1.00 80.94 80 HIS A CA 1
ATOM 619 C C . HIS A 1 80 ? -13.954 11.497 24.935 1.00 80.94 80 HIS A C 1
ATOM 621 O O . HIS A 1 80 ? -13.771 12.717 24.914 1.00 80.94 80 HIS A O 1
ATOM 627 N N . GLY A 1 81 ? -15.046 10.929 24.412 1.00 67.31 81 GLY A N 1
ATOM 628 C CA . GLY A 1 81 ? -16.139 11.641 23.733 1.00 67.31 81 GLY A CA 1
ATOM 629 C C . GLY A 1 81 ? -17.439 11.683 24.518 1.00 67.31 81 GLY A C 1
ATOM 630 O O . GLY A 1 81 ? -17.683 10.746 25.307 1.00 67.31 81 GLY A O 1
#

Foldseek 3Di:
DPDDDDDDDDQQQQAAPQPSHGEAPQWKAFPVGHIHHPVVLVCLVVDPPDDPRSVDDIDGDVVSNVVSVPDDDDDPCPVVD

pLDDT: mean 83.89, std 12.14, range [39.19, 96.75]